Protein AF-A0A930KGP6-F1 (afdb_monomer_lite)

Organism: NCBI:txid2047

Structure (mmCIF, N/CA/C/O backbone):
data_AF-A0A930KGP6-F1
#
_entry.id   AF-A0A930KGP6-F1
#
loop_
_atom_site.group_PDB
_atom_site.id
_atom_site.type_symbol
_atom_site.label_atom_id
_atom_site.label_alt_id
_atom_site.label_comp_id
_atom_site.label_asym_id
_atom_site.label_entity_id
_atom_site.label_seq_id
_atom_site.pdbx_PDB_ins_code
_atom_site.Cartn_x
_atom_site.Cartn_y
_atom_site.Cartn_z
_atom_site.occupancy
_atom_site.B_iso_or_equiv
_atom_site.auth_seq_id
_atom_site.auth_comp_id
_atom_site.auth_asym_id
_atom_site.auth_atom_id
_atom_site.pdbx_PDB_model_num
ATOM 1 N N . MET A 1 1 ? -19.081 -8.614 23.441 1.00 40.03 1 MET A N 1
ATOM 2 C CA . MET A 1 1 ? -17.942 -7.773 23.024 1.00 40.03 1 MET A CA 1
ATOM 3 C C . MET A 1 1 ? -18.337 -7.129 21.711 1.00 40.03 1 MET A C 1
ATOM 5 O O . MET A 1 1 ? -18.577 -7.859 20.764 1.00 40.03 1 MET A O 1
ATOM 9 N N . MET A 1 2 ? -18.530 -5.809 21.676 1.00 32.31 2 MET A N 1
ATOM 10 C CA . MET A 1 2 ? -18.675 -5.089 20.409 1.00 32.31 2 MET A CA 1
ATOM 11 C C . MET A 1 2 ? -17.283 -5.010 19.783 1.00 32.31 2 MET A C 1
ATOM 13 O O . MET A 1 2 ? -16.435 -4.276 20.285 1.00 32.31 2 MET A O 1
ATOM 17 N N . THR A 1 3 ? -17.031 -5.788 18.734 1.00 41.19 3 THR A N 1
ATOM 18 C CA . THR A 1 3 ? -15.922 -5.539 17.813 1.00 41.19 3 THR A CA 1
ATOM 19 C C . THR A 1 3 ? -16.230 -4.213 17.132 1.00 41.19 3 THR A C 1
ATOM 21 O O . THR A 1 3 ? -17.092 -4.122 16.261 1.00 41.19 3 THR A O 1
ATOM 24 N N . ALA A 1 4 ? -15.601 -3.141 17.612 1.00 45.69 4 ALA A N 1
ATOM 25 C CA . ALA A 1 4 ? -15.552 -1.903 16.864 1.00 45.69 4 ALA A CA 1
ATOM 26 C C . ALA A 1 4 ? -14.886 -2.250 15.532 1.00 45.69 4 ALA A C 1
ATOM 28 O O . ALA A 1 4 ? -13.711 -2.610 15.526 1.00 45.69 4 ALA A O 1
ATOM 29 N N . LEU A 1 5 ? -15.639 -2.196 14.430 1.00 45.31 5 LEU A N 1
ATOM 30 C CA . LEU A 1 5 ? -15.048 -2.138 13.101 1.00 45.31 5 LEU A CA 1
ATOM 31 C C . LEU A 1 5 ? -14.190 -0.876 13.091 1.00 45.31 5 LEU A C 1
ATOM 33 O O . LEU A 1 5 ? -14.692 0.237 12.915 1.00 45.31 5 LEU A O 1
ATOM 37 N N . VAL A 1 6 ? -12.905 -1.032 13.398 1.00 50.38 6 VAL A N 1
ATOM 38 C CA . VAL A 1 6 ? -11.926 0.029 13.243 1.00 50.38 6 VAL A CA 1
ATOM 39 C C . VAL A 1 6 ? -11.829 0.217 11.742 1.00 50.38 6 VAL A C 1
ATOM 41 O O . VAL A 1 6 ? -11.120 -0.504 11.052 1.00 50.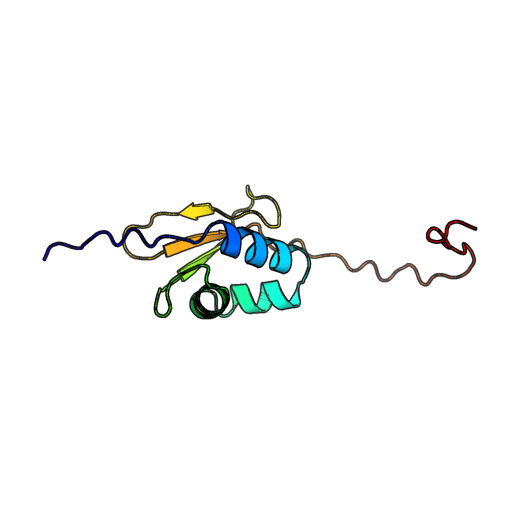38 6 VAL A O 1
ATOM 44 N N . THR A 1 7 ? -12.597 1.167 11.214 1.00 56.34 7 THR A N 1
ATOM 45 C CA . THR A 1 7 ? -12.392 1.680 9.866 1.00 56.34 7 THR A CA 1
ATOM 46 C C . THR A 1 7 ? -11.035 2.374 9.880 1.00 56.34 7 THR A C 1
ATOM 48 O O . THR A 1 7 ? -10.949 3.582 10.131 1.00 56.34 7 THR A O 1
ATOM 51 N N . THR A 1 8 ? -9.955 1.610 9.733 1.00 64.31 8 THR A N 1
ATOM 52 C CA . THR A 1 8 ? -8.603 2.152 9.704 1.00 64.31 8 THR A CA 1
ATOM 53 C C . THR A 1 8 ? -8.529 3.092 8.512 1.00 64.31 8 THR A C 1
ATOM 55 O O . THR A 1 8 ? -8.602 2.673 7.358 1.00 64.31 8 THR A O 1
ATOM 58 N N . LYS A 1 9 ? -8.465 4.399 8.787 1.00 72.06 9 LYS A N 1
ATOM 59 C CA . LYS A 1 9 ? -8.404 5.414 7.737 1.00 72.06 9 LYS A CA 1
ATOM 60 C C . LYS A 1 9 ? -7.031 5.350 7.082 1.00 72.06 9 LYS A C 1
ATOM 62 O O . LYS A 1 9 ? -6.053 5.820 7.655 1.00 72.06 9 LYS A O 1
ATOM 67 N N . VAL A 1 10 ? -6.987 4.790 5.879 1.00 82.62 10 VAL A N 1
ATOM 68 C CA . VAL A 1 10 ? -5.815 4.853 5.006 1.00 82.62 10 VAL A CA 1
ATOM 69 C C . VAL A 1 10 ? -5.653 6.284 4.500 1.00 82.62 10 VAL A C 1
ATOM 71 O O . VAL A 1 10 ? -6.590 6.885 3.967 1.00 82.62 10 VAL A O 1
ATOM 74 N N . ASN A 1 11 ? -4.456 6.842 4.646 1.00 88.62 11 ASN A N 1
ATOM 75 C CA . ASN A 1 11 ? -4.117 8.117 4.033 1.00 88.62 11 ASN A CA 1
ATOM 76 C C . ASN A 1 11 ? -3.864 7.909 2.534 1.00 88.62 11 ASN A C 1
ATOM 78 O O . ASN A 1 11 ? -2.776 7.504 2.130 1.00 88.62 11 ASN A O 1
ATOM 82 N N . ALA A 1 12 ? -4.868 8.210 1.708 1.00 84.94 12 ALA A N 1
ATOM 83 C CA . ALA A 1 12 ? -4.824 7.981 0.264 1.00 84.94 12 ALA A CA 1
ATOM 84 C C . ALA A 1 12 ? -3.656 8.697 -0.443 1.00 84.94 12 ALA A C 1
ATOM 86 O O . ALA A 1 12 ? -3.086 8.154 -1.388 1.00 84.94 12 ALA A O 1
ATOM 87 N N . LEU A 1 13 ? -3.265 9.891 0.020 1.00 87.81 13 LEU A N 1
ATOM 88 C CA . LEU A 1 13 ? -2.143 10.630 -0.566 1.00 87.81 13 LEU A CA 1
ATOM 89 C C . LEU A 1 13 ? -0.804 9.963 -0.239 1.00 87.81 13 LEU A C 1
ATOM 91 O O . LEU A 1 13 ? 0.048 9.830 -1.118 1.00 87.81 13 LEU A O 1
ATOM 95 N N . ALA A 1 14 ? -0.617 9.550 1.016 1.00 90.19 14 ALA A N 1
ATOM 96 C CA . ALA A 1 14 ? 0.569 8.804 1.421 1.00 90.19 14 ALA A CA 1
ATOM 97 C C . ALA A 1 14 ? 0.631 7.457 0.690 1.00 90.19 14 ALA A C 1
ATOM 99 O O . ALA A 1 14 ? 1.669 7.112 0.138 1.00 90.19 14 ALA A O 1
ATOM 100 N N . ALA A 1 15 ? -0.500 6.754 0.594 1.00 87.62 15 ALA A N 1
ATOM 101 C CA . ALA A 1 15 ? -0.613 5.488 -0.117 1.00 87.62 15 ALA A CA 1
ATOM 102 C C . ALA A 1 15 ? -0.180 5.627 -1.582 1.00 87.62 15 ALA A C 1
ATOM 104 O O . ALA A 1 15 ? 0.711 4.913 -2.031 1.00 87.62 15 ALA A O 1
ATOM 105 N N . ALA A 1 16 ? -0.745 6.593 -2.314 1.00 86.31 16 ALA A N 1
ATOM 106 C CA . ALA A 1 16 ? -0.402 6.826 -3.716 1.00 86.31 16 ALA A CA 1
ATOM 107 C C . ALA A 1 16 ? 1.102 7.084 -3.920 1.00 86.31 16 ALA A C 1
ATOM 109 O O . ALA A 1 16 ? 1.690 6.577 -4.872 1.00 86.31 16 ALA A O 1
ATOM 110 N N . ARG A 1 17 ? 1.746 7.821 -3.005 1.00 89.69 17 ARG A N 1
ATOM 111 C CA . ARG A 1 17 ? 3.199 8.047 -3.040 1.00 89.69 17 ARG A CA 1
ATOM 112 C C . ARG A 1 17 ? 3.980 6.766 -2.767 1.00 89.69 17 ARG A C 1
ATOM 114 O O . ARG A 1 17 ? 4.889 6.451 -3.524 1.00 89.69 17 ARG A O 1
ATOM 121 N N . THR A 1 18 ? 3.624 6.021 -1.724 1.00 91.38 18 THR A N 1
ATOM 122 C CA . THR A 1 18 ? 4.324 4.787 -1.343 1.00 91.38 18 THR A CA 1
ATOM 123 C C . THR A 1 18 ? 4.231 3.729 -2.436 1.00 91.38 18 THR A C 1
ATOM 125 O O . THR A 1 18 ? 5.252 3.181 -2.847 1.00 91.38 18 THR A O 1
ATOM 128 N N . PHE A 1 19 ? 3.029 3.478 -2.962 1.00 89.69 19 PHE A N 1
ATOM 129 C CA . PHE A 1 19 ? 2.827 2.492 -4.024 1.00 89.69 19 PHE A CA 1
ATOM 130 C C . PHE A 1 19 ? 3.406 2.961 -5.364 1.00 89.69 19 PHE A C 1
ATOM 132 O O . PHE A 1 19 ? 3.991 2.150 -6.078 1.00 89.69 19 PHE A O 1
ATOM 139 N N . GLY A 1 20 ? 3.341 4.260 -5.678 1.00 86.88 20 GLY A N 1
ATOM 140 C CA . GLY A 1 20 ? 4.012 4.829 -6.849 1.00 86.88 20 GLY A CA 1
ATOM 141 C C . GLY A 1 20 ? 5.535 4.664 -6.796 1.00 86.88 20 GLY A C 1
ATOM 142 O O . GLY A 1 20 ? 6.142 4.218 -7.766 1.00 86.88 20 GLY A O 1
ATOM 143 N N . THR A 1 21 ? 6.158 4.928 -5.644 1.00 88.31 21 THR A N 1
ATOM 144 C CA . THR A 1 21 ? 7.598 4.689 -5.444 1.00 88.31 21 THR A CA 1
ATOM 145 C C . THR A 1 21 ? 7.942 3.204 -5.540 1.00 88.31 21 THR A C 1
ATOM 147 O O . THR A 1 21 ? 8.935 2.846 -6.168 1.00 88.31 21 THR A O 1
ATOM 150 N N . ALA A 1 22 ? 7.119 2.323 -4.963 1.00 87.62 22 ALA A N 1
ATOM 151 C CA . ALA A 1 22 ? 7.311 0.878 -5.070 1.00 87.62 22 ALA A CA 1
ATOM 152 C C . ALA A 1 22 ? 7.168 0.369 -6.517 1.00 87.62 22 ALA A C 1
ATOM 154 O O . ALA A 1 22 ? 7.827 -0.597 -6.886 1.00 87.62 22 ALA A O 1
ATOM 155 N N . ALA A 1 23 ? 6.361 1.026 -7.354 1.00 85.56 23 ALA A N 1
ATOM 156 C CA . ALA A 1 23 ? 6.241 0.684 -8.769 1.00 85.56 23 ALA A CA 1
ATOM 157 C C . ALA A 1 23 ? 7.508 1.016 -9.571 1.00 85.56 23 ALA A C 1
ATOM 159 O O . ALA A 1 23 ? 7.881 0.246 -10.445 1.00 85.56 23 ALA A O 1
ATOM 160 N N . GLY A 1 24 ? 8.175 2.133 -9.260 1.00 83.06 24 GLY A N 1
ATOM 161 C CA . GLY A 1 24 ? 9.403 2.563 -9.941 1.00 83.06 24 GLY A CA 1
ATOM 162 C C . GLY A 1 24 ? 10.708 2.108 -9.279 1.00 83.06 24 GLY A C 1
ATOM 163 O O . GLY A 1 24 ? 11.785 2.457 -9.755 1.00 83.06 24 GLY A O 1
ATOM 164 N N . SER A 1 25 ? 10.652 1.389 -8.152 1.00 85.75 25 SER A N 1
ATOM 165 C CA . SER A 1 25 ? 11.847 0.982 -7.408 1.00 85.75 25 SER A CA 1
ATOM 166 C C . SER A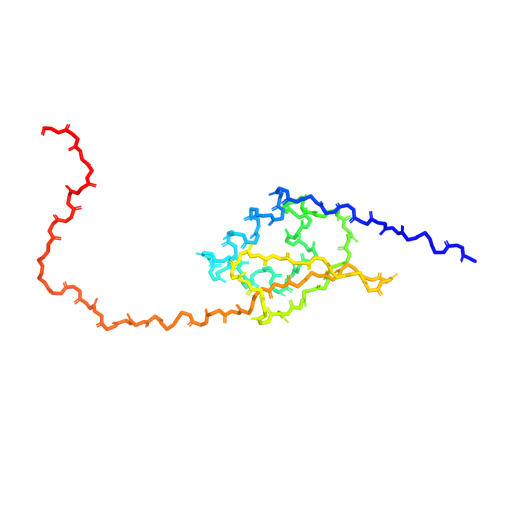 1 25 ? 11.714 -0.437 -6.841 1.00 85.75 25 SER A C 1
ATOM 168 O O . SER A 1 25 ? 11.060 -0.635 -5.809 1.00 85.75 25 SER A O 1
ATOM 170 N N . PRO A 1 26 ? 12.414 -1.427 -7.433 1.00 86.25 26 PRO A N 1
ATOM 171 C CA . PRO A 1 26 ? 12.394 -2.811 -6.957 1.00 86.25 26 PRO A CA 1
ATOM 172 C C . PRO A 1 26 ? 12.824 -2.958 -5.492 1.00 86.25 26 PRO A C 1
ATOM 174 O O . PRO A 1 26 ? 12.304 -3.809 -4.772 1.00 86.25 26 PRO A O 1
ATOM 177 N N . ALA A 1 27 ? 13.747 -2.114 -5.020 1.00 87.75 27 ALA A N 1
ATOM 178 C CA . ALA A 1 27 ? 14.194 -2.113 -3.628 1.00 87.75 27 ALA A CA 1
ATOM 179 C C . ALA A 1 27 ? 13.068 -1.707 -2.660 1.00 87.75 27 ALA A C 1
ATOM 181 O O . ALA A 1 27 ? 12.827 -2.403 -1.673 1.00 87.75 27 ALA A O 1
ATOM 182 N N . HIS A 1 28 ? 12.335 -0.632 -2.973 1.00 86.75 28 HIS A N 1
ATOM 183 C CA . HIS A 1 28 ? 11.198 -0.189 -2.161 1.00 86.75 28 HIS A CA 1
ATOM 184 C C . HIS A 1 28 ? 10.054 -1.200 -2.203 1.00 86.75 28 HIS A C 1
ATOM 186 O O . HIS A 1 28 ? 9.433 -1.463 -1.176 1.00 86.75 28 HIS A O 1
ATOM 192 N N . ARG A 1 29 ? 9.815 -1.825 -3.363 1.00 87.56 29 ARG A N 1
ATOM 193 C CA . ARG A 1 29 ? 8.840 -2.910 -3.488 1.00 87.56 29 ARG A CA 1
ATOM 194 C C . ARG A 1 29 ? 9.181 -4.092 -2.585 1.00 87.56 29 ARG A C 1
ATOM 196 O O . ARG A 1 29 ? 8.316 -4.567 -1.859 1.00 87.56 29 ARG A O 1
ATOM 203 N N . ARG A 1 30 ? 10.434 -4.555 -2.602 1.00 89.50 30 ARG A N 1
ATOM 204 C CA . ARG A 1 30 ? 10.890 -5.666 -1.749 1.00 89.50 30 ARG A CA 1
ATOM 205 C C . ARG A 1 30 ? 10.731 -5.340 -0.265 1.00 89.50 30 ARG A C 1
ATOM 207 O O . ARG A 1 30 ? 10.248 -6.186 0.478 1.00 89.50 30 ARG A O 1
ATOM 214 N N . ALA A 1 31 ? 11.083 -4.122 0.150 1.00 91.31 31 ALA A N 1
ATOM 215 C CA . ALA A 1 31 ? 10.890 -3.675 1.529 1.00 91.31 31 ALA A CA 1
ATOM 216 C C . ALA A 1 31 ? 9.404 -3.675 1.926 1.00 91.31 31 ALA A C 1
ATOM 218 O O . ALA A 1 31 ? 9.045 -4.213 2.972 1.00 91.31 31 ALA A O 1
ATOM 219 N N . LEU A 1 32 ? 8.543 -3.139 1.055 1.00 91.38 32 LEU A N 1
ATOM 220 C CA . LEU A 1 32 ? 7.097 -3.089 1.256 1.00 91.38 32 LEU A CA 1
ATOM 221 C C . LEU A 1 32 ? 6.472 -4.489 1.366 1.00 91.38 32 LEU A C 1
ATOM 223 O O . LEU A 1 32 ? 5.648 -4.710 2.244 1.00 91.38 32 LEU A O 1
ATOM 227 N N . VAL A 1 33 ? 6.872 -5.437 0.513 1.00 90.00 33 VAL A N 1
ATOM 228 C CA . VAL A 1 33 ? 6.378 -6.827 0.558 1.00 90.00 33 VAL A CA 1
ATOM 229 C C . VAL A 1 33 ? 6.888 -7.569 1.795 1.00 90.00 33 VAL A C 1
ATOM 231 O O . VAL A 1 33 ? 6.142 -8.343 2.387 1.00 90.00 33 VAL A O 1
ATOM 234 N N . ALA A 1 34 ? 8.136 -7.331 2.208 1.00 92.19 34 ALA A N 1
ATOM 235 C CA . ALA A 1 34 ? 8.726 -8.000 3.364 1.00 92.19 34 ALA A CA 1
ATOM 236 C C . ALA A 1 34 ? 8.112 -7.542 4.697 1.00 92.19 34 ALA A C 1
ATOM 238 O O . ALA A 1 34 ? 7.861 -8.377 5.562 1.00 92.19 34 ALA A O 1
ATOM 239 N N . ASN A 1 35 ? 7.870 -6.236 4.867 1.00 93.25 35 ASN A N 1
ATOM 240 C CA . ASN A 1 35 ? 7.377 -5.655 6.122 1.00 93.25 35 ASN A CA 1
ATOM 241 C C . ASN A 1 35 ? 6.280 -4.601 5.869 1.00 93.25 35 ASN A C 1
ATOM 243 O O . ASN A 1 35 ? 6.488 -3.411 6.123 1.00 93.25 35 ASN A O 1
ATOM 247 N N . PRO A 1 36 ? 5.092 -5.003 5.385 1.00 91.75 36 PRO A N 1
ATOM 248 C CA . PRO A 1 36 ? 4.061 -4.066 4.941 1.00 91.75 36 PRO A CA 1
ATOM 249 C C . PRO A 1 36 ? 3.562 -3.135 6.040 1.00 91.75 36 PRO A C 1
ATOM 251 O O . PRO A 1 36 ? 3.470 -1.929 5.829 1.00 91.75 36 PRO A O 1
ATOM 254 N N . SER A 1 37 ? 3.272 -3.679 7.221 1.00 92.12 37 SER A N 1
ATOM 255 C CA . SER A 1 37 ? 2.770 -2.914 8.365 1.00 92.12 37 SER A CA 1
ATOM 256 C C . SER A 1 37 ? 3.728 -1.795 8.777 1.00 92.12 37 SER A C 1
ATOM 258 O O . SER A 1 37 ? 3.298 -0.665 8.998 1.00 92.12 37 SER A O 1
ATOM 260 N N . GLU A 1 38 ? 5.025 -2.100 8.856 1.00 93.25 38 GLU A N 1
ATOM 261 C CA . GLU A 1 38 ? 6.056 -1.149 9.276 1.00 93.25 38 GLU A CA 1
ATOM 262 C C . GLU A 1 38 ? 6.267 -0.073 8.210 1.00 93.25 38 GLU A C 1
ATOM 264 O O . GLU A 1 38 ? 6.091 1.108 8.495 1.00 93.25 38 GLU A O 1
ATOM 269 N N . VAL A 1 39 ? 6.494 -0.476 6.956 1.00 93.81 39 VAL A N 1
ATOM 270 C CA . VAL A 1 39 ? 6.723 0.456 5.841 1.00 93.81 39 VAL A CA 1
ATOM 271 C C . VAL A 1 39 ? 5.534 1.399 5.636 1.00 93.81 39 VAL A C 1
ATOM 273 O O . VAL A 1 39 ? 5.713 2.598 5.416 1.00 93.81 39 VAL A O 1
ATOM 276 N N . LEU A 1 40 ? 4.302 0.890 5.722 1.00 92.50 40 LEU A N 1
ATOM 277 C CA . LEU A 1 40 ? 3.099 1.708 5.561 1.00 92.50 40 LEU A CA 1
ATOM 278 C C . LEU A 1 40 ? 2.856 2.627 6.763 1.00 92.50 40 LEU A C 1
ATOM 280 O O . LEU A 1 40 ? 2.353 3.738 6.576 1.00 92.50 40 LEU A O 1
ATOM 284 N N . ALA A 1 41 ? 3.219 2.205 7.975 1.00 92.31 41 ALA A N 1
ATOM 285 C CA . ALA A 1 41 ? 3.154 3.061 9.153 1.00 92.31 41 ALA A CA 1
ATOM 286 C C . ALA A 1 41 ? 4.200 4.184 9.100 1.00 92.31 41 ALA A C 1
ATOM 288 O O . ALA A 1 41 ? 3.856 5.345 9.323 1.00 92.31 41 ALA A O 1
ATOM 289 N N . GLU A 1 42 ? 5.449 3.870 8.747 1.00 93.94 42 GLU A N 1
ATOM 290 C CA . GLU A 1 42 ? 6.528 4.854 8.592 1.00 93.94 42 GLU A CA 1
ATOM 291 C C . GLU A 1 42 ? 6.224 5.870 7.487 1.00 93.94 42 GLU A C 1
ATOM 293 O O . GLU A 1 42 ? 6.462 7.067 7.645 1.00 93.94 42 GLU A O 1
ATOM 298 N N . ALA A 1 43 ? 5.614 5.416 6.390 1.00 91.56 43 ALA A N 1
ATOM 299 C CA . ALA A 1 43 ? 5.158 6.289 5.315 1.00 91.56 43 ALA A CA 1
ATOM 300 C C . ALA A 1 43 ? 3.888 7.096 5.665 1.00 91.56 43 ALA A C 1
ATOM 302 O O . ALA A 1 43 ? 3.430 7.905 4.854 1.00 91.56 43 ALA A O 1
ATOM 303 N N . GLY A 1 44 ? 3.291 6.889 6.845 1.00 91.69 44 GLY A N 1
ATOM 304 C CA . GLY A 1 44 ? 2.074 7.575 7.287 1.00 91.69 44 GLY A CA 1
ATOM 305 C C . GLY A 1 44 ? 0.817 7.177 6.507 1.00 91.69 44 GLY A C 1
ATOM 306 O O . GLY A 1 44 ? -0.162 7.929 6.483 1.00 91.69 44 GLY A O 1
ATOM 307 N N . VAL A 1 45 ? 0.846 6.018 5.843 1.00 91.25 45 VAL A N 1
ATOM 308 C CA . VAL A 1 45 ? -0.298 5.437 5.129 1.00 91.25 45 VAL A CA 1
ATOM 309 C C . VAL A 1 45 ? -1.327 4.913 6.122 1.00 91.25 45 VAL A C 1
ATOM 311 O O . VAL A 1 45 ? -2.526 5.114 5.929 1.00 91.25 45 VAL A O 1
ATOM 314 N N . VAL A 1 46 ? -0.851 4.284 7.195 1.00 90.75 46 VAL A N 1
ATOM 315 C CA . VAL A 1 46 ? -1.660 3.755 8.295 1.00 90.75 46 VAL A CA 1
ATOM 316 C C . VAL A 1 46 ? -1.101 4.229 9.640 1.00 90.75 46 VAL A C 1
ATOM 318 O O . VAL A 1 46 ? 0.070 4.599 9.722 1.00 90.75 46 VAL A O 1
ATOM 321 N N . PRO A 1 47 ? -1.904 4.233 10.717 1.00 89.06 47 PRO A N 1
ATOM 322 C CA . PRO A 1 47 ? -1.392 4.467 12.062 1.00 89.06 47 PRO A CA 1
ATOM 323 C C . PRO A 1 47 ? -0.348 3.418 12.468 1.00 8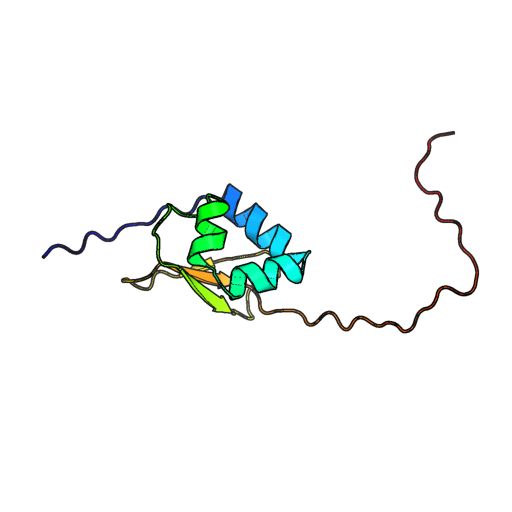9.06 47 PRO A C 1
ATOM 325 O O . PRO A 1 47 ? -0.469 2.242 12.117 1.00 89.06 47 PRO A O 1
ATOM 328 N N . SER A 1 48 ? 0.634 3.823 13.274 1.00 88.81 48 SER A N 1
ATOM 329 C CA . SER A 1 48 ? 1.596 2.889 13.871 1.00 88.81 48 SER A CA 1
ATOM 330 C C . SER A 1 48 ? 0.883 1.814 14.704 1.00 88.81 48 SER A C 1
ATOM 332 O O . SER A 1 48 ? -0.090 2.106 15.400 1.00 88.81 48 SER A O 1
ATOM 334 N N . GLY A 1 49 ? 1.347 0.565 14.603 1.00 86.06 49 GLY A N 1
ATOM 335 C CA . GLY A 1 49 ? 0.723 -0.600 15.242 1.00 86.06 49 GLY A CA 1
ATOM 336 C C . GLY A 1 49 ? -0.434 -1.237 14.459 1.00 86.06 49 GLY A C 1
ATOM 337 O O . GLY A 1 49 ? -0.978 -2.241 14.910 1.00 86.06 49 GLY A O 1
ATOM 338 N N . THR A 1 50 ? -0.801 -0.701 13.289 1.00 86.69 50 THR A N 1
ATOM 339 C CA . THR A 1 50 ? -1.787 -1.334 12.395 1.00 86.69 50 THR A CA 1
ATOM 340 C C . THR A 1 50 ? -1.183 -2.577 11.746 1.00 86.69 50 THR A C 1
ATOM 342 O O . THR A 1 50 ? -0.142 -2.484 11.098 1.00 86.69 50 THR A O 1
ATOM 345 N N . GLN A 1 51 ? -1.849 -3.726 11.873 1.00 87.31 51 GLN A N 1
ATOM 346 C CA . GLN A 1 51 ? -1.487 -4.925 11.117 1.00 87.31 51 GLN A CA 1
ATOM 347 C C . GLN A 1 51 ? -2.029 -4.828 9.691 1.00 87.31 51 GLN A C 1
ATOM 349 O O . GLN A 1 51 ? -3.218 -4.576 9.485 1.00 87.31 51 GLN A O 1
ATOM 354 N N . VAL A 1 52 ? -1.133 -4.992 8.718 1.00 88.44 52 VAL A N 1
ATOM 355 C CA . VAL A 1 52 ? -1.449 -4.945 7.294 1.00 88.44 52 VAL A CA 1
ATOM 356 C C . VAL A 1 52 ? -0.972 -6.216 6.616 1.00 88.44 52 VAL A C 1
ATOM 358 O O . VAL A 1 52 ? 0.189 -6.605 6.748 1.00 88.44 52 VAL A O 1
ATOM 361 N N . ARG A 1 53 ? -1.854 -6.810 5.816 1.00 89.75 53 ARG A N 1
ATOM 362 C CA . ARG A 1 53 ? -1.529 -7.921 4.924 1.00 89.75 53 ARG A CA 1
ATOM 363 C C . ARG A 1 53 ? -1.535 -7.430 3.483 1.00 89.75 53 ARG A C 1
ATOM 365 O O . ARG A 1 53 ? -2.520 -6.854 3.023 1.00 89.75 53 ARG A O 1
ATOM 372 N N . LEU A 1 54 ? -0.441 -7.662 2.763 1.00 89.56 54 LEU A N 1
ATOM 373 C CA . LEU A 1 54 ? -0.402 -7.431 1.322 1.00 89.56 54 LEU A CA 1
ATOM 374 C C . LEU A 1 54 ? -0.831 -8.685 0.575 1.00 89.56 54 LEU A C 1
ATOM 376 O O . LEU A 1 54 ? -0.465 -9.799 0.949 1.00 89.56 54 LEU A O 1
ATOM 380 N N . VAL A 1 55 ? -1.588 -8.481 -0.495 1.00 90.31 55 VAL A N 1
ATOM 381 C CA . VAL A 1 55 ? -1.921 -9.519 -1.471 1.00 90.31 55 VAL A CA 1
ATOM 382 C C . VAL A 1 55 ? -1.625 -8.996 -2.867 1.00 90.31 55 VAL A C 1
ATOM 384 O O . VAL A 1 55 ? -1.748 -7.798 -3.127 1.00 90.31 55 VAL A O 1
ATOM 387 N N . GLU A 1 56 ? -1.209 -9.881 -3.762 1.00 88.56 56 GLU A N 1
ATOM 388 C CA . GLU A 1 56 ? -1.031 -9.528 -5.167 1.00 88.56 56 GLU A CA 1
ATOM 389 C C . GLU A 1 56 ? -2.351 -9.730 -5.917 1.00 88.56 56 GLU A C 1
ATOM 391 O O . GLU A 1 56 ? -3.064 -10.707 -5.690 1.00 88.56 56 GLU A O 1
ATOM 396 N N . ASP A 1 57 ? -2.690 -8.779 -6.783 1.00 87.25 57 ASP A N 1
ATOM 397 C CA . ASP A 1 57 ? -3.891 -8.794 -7.612 1.00 87.25 57 ASP A CA 1
ATOM 398 C C . ASP A 1 57 ? -3.505 -8.435 -9.051 1.00 87.25 57 ASP A C 1
ATOM 400 O O . ASP A 1 57 ? -3.120 -7.302 -9.350 1.00 87.25 57 ASP A O 1
ATOM 404 N N . GLU A 1 58 ? -3.589 -9.423 -9.945 1.00 86.38 58 GLU A N 1
ATOM 405 C CA . GLU A 1 58 ? -3.195 -9.315 -11.357 1.00 86.38 58 GLU A CA 1
ATOM 406 C C . GLU A 1 58 ? -4.071 -8.344 -12.160 1.00 86.38 58 GLU A C 1
ATOM 408 O O . GLU A 1 58 ? -3.709 -7.941 -13.264 1.00 86.38 58 GLU A O 1
ATOM 413 N N . THR A 1 59 ? -5.226 -7.947 -11.619 1.00 86.81 59 THR A N 1
ATOM 414 C CA . THR A 1 59 ? -6.120 -6.977 -12.262 1.00 86.81 59 THR A CA 1
ATOM 415 C C . THR A 1 59 ? -5.706 -5.532 -11.989 1.00 86.81 59 THR A C 1
ATOM 417 O O . THR A 1 59 ? -6.197 -4.613 -12.651 1.00 86.81 59 THR A O 1
ATOM 420 N N . LEU A 1 60 ? -4.801 -5.308 -11.029 1.00 84.81 6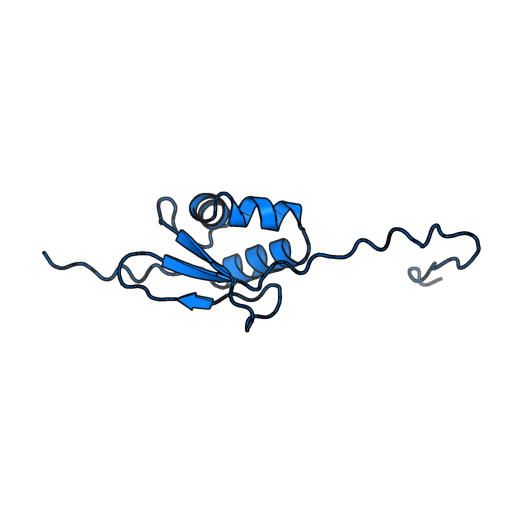0 LEU A N 1
ATOM 421 C CA . LEU A 1 60 ? -4.302 -3.983 -10.687 1.00 84.81 60 LEU A CA 1
ATOM 422 C C . LEU A 1 60 ? -3.130 -3.572 -11.581 1.00 84.81 60 LEU A C 1
ATOM 424 O O . LEU A 1 60 ? -2.224 -4.343 -11.884 1.00 84.81 60 LEU A O 1
ATOM 428 N N . THR A 1 61 ? -3.114 -2.295 -11.954 1.00 84.25 61 THR A N 1
ATOM 429 C CA . THR A 1 61 ? -1.974 -1.667 -12.629 1.00 84.25 61 THR A CA 1
ATOM 430 C C . THR A 1 61 ? -0.860 -1.362 -11.626 1.00 84.25 61 THR A C 1
ATOM 432 O O . THR A 1 61 ? -1.131 -1.001 -10.479 1.00 84.25 61 THR A O 1
ATOM 435 N N . LEU A 1 62 ? 0.404 -1.467 -12.049 1.00 80.81 62 LEU A N 1
ATOM 436 C CA . LEU A 1 62 ? 1.554 -1.070 -11.232 1.00 80.81 62 LEU A CA 1
ATOM 437 C C . LEU A 1 62 ? 1.363 0.322 -10.605 1.00 80.81 62 LEU A C 1
ATOM 439 O O . LEU A 1 62 ? 0.959 1.272 -11.270 1.00 80.81 62 LEU A O 1
ATOM 443 N N . GLY A 1 63 ? 1.654 0.431 -9.308 1.00 77.69 63 GLY A N 1
ATOM 444 C CA . GLY A 1 63 ? 1.496 1.668 -8.533 1.00 77.69 63 GLY A CA 1
ATOM 445 C C . GLY A 1 63 ? 0.077 1.930 -8.029 1.00 77.69 63 GLY A C 1
ATOM 446 O O . GLY A 1 63 ? -0.118 2.816 -7.195 1.00 77.69 63 GLY A O 1
ATOM 447 N N . HIS A 1 64 ? -0.906 1.140 -8.466 1.00 84.19 64 HIS A N 1
ATOM 448 C CA . HIS A 1 64 ? -2.257 1.170 -7.922 1.00 84.19 64 HIS A CA 1
ATOM 449 C C . HIS A 1 64 ? -2.396 0.185 -6.760 1.00 84.19 64 HIS A C 1
ATOM 451 O O . HIS A 1 64 ? -1.703 -0.830 -6.678 1.00 84.19 64 HIS A O 1
ATOM 457 N N . HIS A 1 65 ? -3.319 0.507 -5.856 1.00 86.44 65 HIS A N 1
ATOM 458 C CA . HIS A 1 65 ? -3.658 -0.328 -4.715 1.00 86.44 65 HIS A CA 1
ATOM 459 C C . HIS A 1 65 ? -5.165 -0.317 -4.480 1.00 86.44 65 HIS A C 1
ATOM 461 O O . HIS A 1 65 ? -5.862 0.638 -4.840 1.00 86.44 65 HIS A O 1
ATOM 467 N N . LYS A 1 66 ? -5.659 -1.366 -3.831 1.00 86.19 66 LYS A N 1
ATOM 468 C CA . LYS A 1 66 ? -7.045 -1.461 -3.378 1.00 86.19 66 LYS A CA 1
ATOM 469 C C . LYS A 1 66 ? -7.071 -1.956 -1.943 1.00 86.19 66 LYS A C 1
ATOM 471 O O . LYS A 1 66 ? -6.446 -2.959 -1.622 1.00 86.19 66 LYS A O 1
ATOM 476 N N . VAL A 1 67 ? -7.820 -1.269 -1.091 1.00 84.00 67 VAL A N 1
ATOM 477 C CA . VAL A 1 67 ? -8.103 -1.761 0.259 1.00 84.00 67 VAL A CA 1
ATOM 478 C C . VAL A 1 67 ? -9.198 -2.820 0.165 1.00 84.00 67 VAL A C 1
ATOM 480 O O . VAL A 1 67 ? -10.250 -2.578 -0.430 1.00 84.00 67 VAL A O 1
ATOM 483 N N . VAL A 1 68 ? -8.931 -3.995 0.721 1.00 81.12 68 VAL A N 1
ATOM 484 C CA . VAL A 1 68 ? -9.871 -5.106 0.845 1.00 81.12 68 VAL A CA 1
ATOM 485 C C . VAL A 1 68 ? -10.281 -5.184 2.313 1.00 81.12 68 VAL A C 1
ATOM 487 O O . VAL A 1 68 ? -9.436 -5.278 3.201 1.00 81.12 68 VAL A O 1
ATOM 490 N N . ASP A 1 69 ? -11.583 -5.079 2.562 1.00 68.69 69 ASP A N 1
ATOM 491 C CA . ASP A 1 69 ? -12.153 -5.226 3.900 1.00 68.69 69 ASP A CA 1
ATOM 492 C C . ASP A 1 69 ? -12.330 -6.721 4.193 1.00 68.69 69 ASP A C 1
ATOM 494 O O . ASP A 1 69 ? -13.126 -7.385 3.529 1.00 68.69 69 ASP A O 1
ATOM 498 N N . ASP A 1 70 ? -11.545 -7.250 5.134 1.00 67.25 70 ASP A N 1
ATOM 499 C CA . ASP A 1 70 ? -11.560 -8.667 5.543 1.00 67.25 70 ASP A CA 1
ATOM 500 C C . ASP A 1 70 ? -12.164 -8.849 6.952 1.00 67.25 70 ASP A C 1
ATOM 502 O O . ASP A 1 70 ? -12.100 -9.920 7.543 1.00 67.25 70 ASP A O 1
ATOM 506 N N . GLY A 1 71 ? -12.738 -7.786 7.531 1.00 59.44 71 GLY A N 1
ATOM 507 C CA . GLY A 1 71 ? -13.407 -7.795 8.839 1.00 59.44 71 GLY A CA 1
ATOM 508 C C . GLY A 1 71 ? -12.493 -7.848 10.075 1.00 59.44 71 GLY A C 1
ATOM 509 O O . GLY A 1 71 ? -12.915 -7.396 11.140 1.00 59.44 71 GLY A O 1
ATOM 510 N N . GLU A 1 72 ? -11.255 -8.338 9.948 1.00 66.38 72 GLU A N 1
ATOM 511 C CA . GLU A 1 72 ? -10.302 -8.493 11.066 1.00 66.38 72 GLU A CA 1
ATOM 512 C C . GLU A 1 72 ? -8.935 -7.832 10.811 1.00 66.38 72 GLU A C 1
ATOM 514 O O . GLU A 1 72 ? -8.361 -7.242 11.728 1.00 66.38 72 GLU A O 1
ATOM 519 N N . GLU A 1 73 ? -8.441 -7.852 9.570 1.00 71.19 73 GLU A N 1
ATOM 520 C CA . GLU A 1 73 ? -7.151 -7.270 9.179 1.00 71.19 73 GLU A CA 1
ATOM 521 C C . GLU A 1 73 ? -7.303 -6.268 8.027 1.00 71.19 73 GLU A C 1
ATOM 523 O O . GLU A 1 73 ? -8.173 -6.402 7.163 1.00 71.19 73 GLU A O 1
ATOM 528 N N . LEU A 1 74 ? -6.423 -5.259 7.981 1.00 82.00 74 LEU A N 1
ATOM 529 C CA . LEU A 1 74 ? -6.350 -4.359 6.834 1.00 82.00 74 LEU A CA 1
ATOM 530 C C . LEU A 1 74 ? -5.606 -5.067 5.699 1.00 82.00 74 LEU A C 1
ATOM 532 O O . LEU A 1 74 ? -4.383 -5.207 5.739 1.00 82.00 74 LEU A O 1
ATOM 536 N N . VAL A 1 75 ? -6.337 -5.491 4.673 1.00 86.06 75 VAL A N 1
ATOM 537 C CA . VAL A 1 75 ? -5.745 -6.121 3.494 1.00 86.06 75 VAL A CA 1
ATOM 538 C C . VAL A 1 75 ? -5.579 -5.073 2.399 1.00 86.06 75 VAL A C 1
ATOM 540 O O . VAL A 1 75 ? -6.511 -4.334 2.080 1.00 86.06 75 VAL A O 1
ATOM 543 N N . ILE A 1 76 ? -4.388 -4.982 1.812 1.00 85.56 76 ILE A N 1
ATOM 544 C CA . ILE A 1 76 ? -4.132 -4.098 0.673 1.00 85.56 76 ILE A CA 1
ATOM 545 C C . ILE A 1 76 ? -3.659 -4.940 -0.508 1.00 85.56 76 ILE A C 1
ATOM 547 O O . ILE A 1 76 ? -2.616 -5.588 -0.456 1.00 85.56 76 ILE A O 1
ATOM 551 N N . ALA A 1 77 ? -4.444 -4.918 -1.579 1.00 87.25 77 ALA A N 1
ATOM 552 C CA . ALA A 1 77 ? -4.087 -5.518 -2.849 1.00 87.25 77 ALA A CA 1
ATOM 553 C C . ALA A 1 77 ? -3.175 -4.574 -3.642 1.00 87.25 77 ALA A C 1
ATOM 555 O O . ALA A 1 77 ? -3.475 -3.381 -3.757 1.00 87.25 77 ALA A O 1
ATOM 556 N N . ILE A 1 78 ? -2.088 -5.113 -4.190 1.00 87.81 78 ILE A N 1
ATOM 557 C CA . ILE A 1 78 ? -1.148 -4.421 -5.080 1.00 87.81 78 ILE A CA 1
ATOM 558 C C . ILE A 1 78 ? -0.961 -5.219 -6.371 1.00 87.81 78 ILE A C 1
ATOM 560 O O . ILE A 1 78 ? -1.113 -6.437 -6.378 1.00 87.81 78 ILE A O 1
ATOM 564 N N . ALA A 1 79 ? -0.606 -4.547 -7.464 1.00 85.81 79 ALA A N 1
ATOM 565 C CA . ALA A 1 79 ? -0.248 -5.233 -8.705 1.00 85.81 79 ALA A CA 1
ATOM 566 C C . ALA A 1 79 ? 0.955 -6.172 -8.496 1.00 85.81 79 ALA A C 1
ATOM 568 O O . ALA A 1 79 ? 1.867 -5.792 -7.748 1.00 85.81 79 ALA A O 1
ATOM 569 N N . PRO A 1 80 ? 1.019 -7.338 -9.165 1.00 81.94 80 PRO A N 1
ATOM 570 C CA . PRO A 1 80 ? 2.159 -8.249 -9.087 1.00 81.94 80 PRO A CA 1
ATOM 571 C C . PRO A 1 80 ? 3.455 -7.591 -9.567 1.00 81.94 80 PRO A C 1
ATOM 573 O O . PRO A 1 80 ? 3.457 -6.506 -10.164 1.00 81.94 80 PRO A O 1
ATOM 576 N N . ALA A 1 81 ? 4.590 -8.192 -9.212 1.00 75.12 81 ALA A N 1
ATOM 577 C CA . ALA A 1 81 ? 5.878 -7.701 -9.677 1.00 75.12 81 ALA A CA 1
ATOM 578 C C . ALA A 1 81 ? 5.940 -7.960 -11.169 1.00 75.12 81 ALA A C 1
ATOM 580 O O . ALA A 1 81 ? 5.819 -9.101 -11.597 1.00 75.12 81 ALA A O 1
ATOM 581 N N . VAL A 1 82 ? 6.117 -6.905 -11.957 1.00 68.56 82 VAL A N 1
ATOM 582 C CA . VAL A 1 82 ? 6.574 -7.107 -13.322 1.00 68.56 82 VAL A CA 1
ATOM 583 C C . VAL A 1 82 ? 8.056 -7.390 -13.157 1.00 68.56 82 VAL A C 1
ATOM 585 O O . VAL A 1 82 ? 8.796 -6.531 -12.670 1.00 68.56 82 VAL A O 1
ATOM 588 N N . GLU A 1 83 ? 8.462 -8.631 -13.413 1.00 59.19 83 GLU A N 1
ATOM 589 C CA . GLU A 1 83 ? 9.872 -8.937 -13.597 1.00 59.19 83 GLU A CA 1
ATOM 590 C C . GLU A 1 83 ? 10.323 -8.062 -14.761 1.00 59.19 83 GLU A C 1
ATOM 592 O O . GLU A 1 83 ? 9.962 -8.295 -15.911 1.00 59.19 83 GLU A O 1
ATOM 597 N N . GLU A 1 84 ? 11.015 -6.970 -14.448 1.00 51.56 84 GLU A N 1
ATOM 598 C CA . GLU A 1 84 ? 11.753 -6.244 -15.462 1.00 51.56 84 GLU A CA 1
ATOM 599 C C . GLU A 1 84 ? 12.835 -7.232 -15.899 1.00 51.56 84 GLU A C 1
ATOM 601 O O . GLU A 1 84 ? 13.800 -7.475 -15.167 1.00 51.56 84 GLU A O 1
ATOM 606 N N . GLU A 1 85 ? 12.615 -7.897 -17.037 1.00 46.69 85 GLU A N 1
ATOM 607 C CA . GLU A 1 85 ? 13.707 -8.455 -17.819 1.00 46.69 85 GLU A CA 1
ATOM 608 C C . GLU A 1 85 ? 14.632 -7.265 -18.054 1.00 46.69 85 GLU A C 1
ATOM 610 O O . GLU A 1 85 ? 14.382 -6.404 -18.897 1.00 46.69 85 GLU A O 1
ATOM 615 N N . LEU A 1 86 ? 15.648 -7.146 -17.202 1.00 46.50 86 LEU A N 1
ATOM 616 C CA . LEU A 1 86 ? 16.791 -6.304 -17.468 1.00 46.50 86 LEU A CA 1
ATOM 617 C C . LEU A 1 86 ? 17.444 -6.936 -18.692 1.00 46.50 86 LEU A C 1
ATOM 619 O O . LEU A 1 86 ? 18.336 -7.778 -18.561 1.00 46.50 86 LEU A O 1
ATOM 623 N N . ASP A 1 87 ? 16.948 -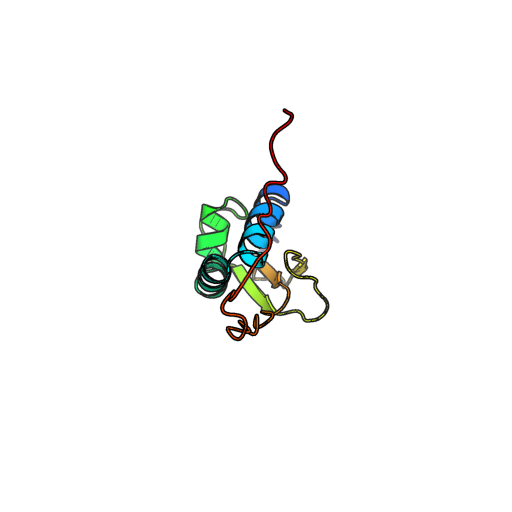6.574 -19.873 1.00 43.31 87 ASP A N 1
ATOM 624 C CA . ASP A 1 87 ? 17.630 -6.804 -21.128 1.00 43.31 87 ASP A CA 1
ATOM 625 C C . ASP A 1 87 ? 18.937 -6.016 -21.025 1.00 43.31 87 ASP A C 1
ATOM 627 O O . ASP A 1 87 ? 19.028 -4.815 -21.269 1.00 43.31 87 ASP A O 1
ATOM 631 N N . THR A 1 88 ? 19.959 -6.692 -20.509 1.00 47.31 88 THR A N 1
ATOM 632 C CA . THR A 1 88 ? 21.322 -6.173 -20.402 1.00 47.31 88 THR A CA 1
ATOM 633 C C . THR A 1 88 ? 22.047 -6.298 -21.744 1.00 47.31 88 THR A C 1
ATOM 635 O O . THR A 1 88 ? 23.270 -6.177 -21.800 1.00 47.31 88 THR A O 1
ATOM 638 N N . THR A 1 89 ? 21.304 -6.490 -22.840 1.00 51.50 89 THR A N 1
ATOM 639 C CA . THR A 1 89 ? 21.820 -6.637 -24.200 1.00 51.50 89 THR A CA 1
ATOM 640 C C . THR A 1 89 ? 21.665 -5.365 -25.029 1.00 51.50 89 THR A C 1
ATOM 642 O O . THR A 1 89 ? 21.367 -5.421 -26.212 1.00 51.50 89 THR A O 1
ATOM 645 N N . GLU A 1 90 ? 21.975 -4.200 -24.465 1.00 46.28 90 GLU A N 1
ATOM 646 C CA . GLU A 1 90 ? 22.520 -3.119 -25.290 1.00 46.28 90 GLU A CA 1
ATOM 647 C C . GLU A 1 90 ? 23.582 -2.358 -24.494 1.00 46.28 90 GLU A C 1
ATOM 649 O O . GLU A 1 90 ? 23.324 -1.383 -23.791 1.00 46.28 90 GLU A O 1
ATOM 654 N N . SER A 1 91 ? 24.821 -2.850 -24.578 1.00 48.84 91 SER A N 1
ATOM 655 C CA . SER A 1 91 ? 25.974 -1.969 -24.399 1.00 48.84 91 SER A CA 1
ATOM 656 C C . SER A 1 91 ? 25.871 -0.891 -25.482 1.00 48.84 91 SER A C 1
ATOM 658 O O . SER A 1 91 ? 25.813 -1.267 -26.653 1.00 48.84 91 SER A O 1
ATOM 660 N N . PRO A 1 92 ? 25.835 0.413 -25.155 1.00 47.69 92 PRO A N 1
ATOM 661 C CA . PRO A 1 92 ? 25.814 1.440 -26.182 1.00 47.69 92 PRO A CA 1
ATOM 662 C C . PRO A 1 92 ? 27.210 1.525 -26.806 1.00 47.69 92 PRO A C 1
ATOM 664 O O . PRO A 1 92 ? 28.070 2.277 -26.347 1.00 47.69 92 PRO A O 1
ATOM 667 N N . GLU A 1 93 ? 27.446 0.729 -27.845 1.00 50.66 93 GLU A N 1
ATOM 668 C CA . GLU A 1 93 ? 28.424 1.079 -28.865 1.00 50.66 93 GLU A CA 1
ATOM 669 C C . GLU A 1 93 ? 27.745 2.049 -29.842 1.00 50.66 93 GLU A C 1
ATOM 671 O O . GLU A 1 93 ? 26.729 1.742 -30.457 1.00 50.66 93 GLU A O 1
ATOM 676 N N . ASP A 1 94 ? 28.333 3.240 -29.932 1.00 47.78 94 ASP A N 1
ATOM 677 C CA . ASP A 1 94 ? 28.129 4.270 -30.948 1.00 47.78 94 ASP A CA 1
ATOM 678 C C . ASP A 1 94 ? 26.784 5.024 -31.028 1.00 47.78 94 ASP A C 1
ATOM 680 O O . ASP A 1 94 ? 25.841 4.673 -31.729 1.00 47.78 94 ASP A O 1
ATOM 684 N N . GLY A 1 95 ? 26.822 6.234 -30.456 1.00 51.75 95 GLY A N 1
ATOM 685 C CA . GLY A 1 95 ? 26.389 7.432 -31.173 1.00 51.75 95 GLY A CA 1
ATOM 686 C C . GLY A 1 95 ? 24.908 7.787 -31.094 1.00 51.75 95 GLY A C 1
ATOM 687 O O . GLY A 1 95 ? 24.167 7.486 -32.010 1.00 51.75 95 GLY A O 1
ATOM 688 N N . ILE A 1 96 ? 24.522 8.579 -30.089 1.00 47.28 96 ILE A N 1
ATOM 689 C CA . ILE A 1 96 ? 23.682 9.784 -30.236 1.00 47.28 96 ILE A CA 1
ATOM 690 C C . ILE A 1 96 ? 23.802 10.583 -28.932 1.00 47.28 96 ILE A C 1
ATOM 692 O O . ILE A 1 96 ? 23.431 10.149 -27.845 1.00 47.28 96 ILE A O 1
ATOM 696 N N . CYS A 1 97 ? 24.361 11.783 -29.056 1.00 43.03 97 CYS A N 1
ATOM 697 C CA . CYS A 1 97 ? 24.438 12.775 -27.997 1.00 43.03 97 CYS A CA 1
ATOM 698 C C . CYS A 1 97 ? 23.027 13.324 -27.741 1.00 43.03 97 CYS A C 1
ATOM 700 O O . CYS A 1 97 ? 22.572 14.233 -28.437 1.00 43.03 97 CYS A O 1
ATOM 702 N N . TRP A 1 98 ? 22.313 12.767 -26.762 1.00 45.09 98 TRP A N 1
ATOM 703 C CA . TRP A 1 98 ? 21.016 13.290 -26.333 1.00 45.09 98 TRP A CA 1
ATOM 704 C C . TRP A 1 98 ? 21.203 14.479 -25.380 1.00 45.09 98 TRP A C 1
ATOM 706 O O . TRP A 1 98 ? 20.821 14.454 -24.216 1.00 45.09 98 TRP A O 1
ATOM 716 N N . CYS A 1 99 ? 21.785 15.566 -25.887 1.00 50.47 99 CYS A N 1
ATOM 717 C CA . CYS A 1 99 ? 21.690 16.876 -25.245 1.00 50.47 99 CYS A CA 1
ATOM 718 C C . CYS A 1 99 ? 20.351 17.533 -25.611 1.00 50.47 99 CYS A C 1
ATOM 720 O O . CYS A 1 99 ? 20.312 18.567 -26.270 1.0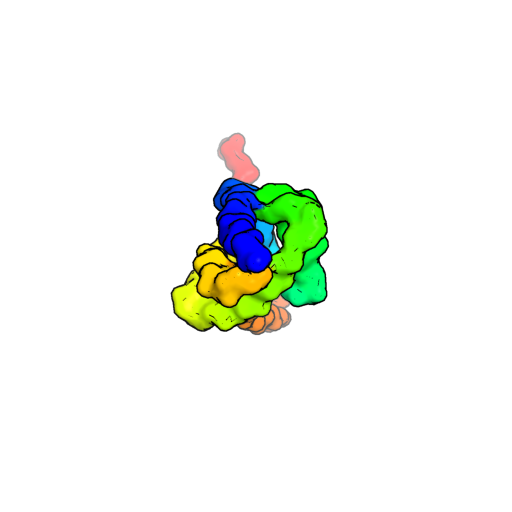0 50.47 99 CYS A O 1
ATOM 722 N N . CYS A 1 100 ? 19.236 16.949 -25.167 1.00 55.09 100 CYS A N 1
ATOM 723 C CA . CYS A 1 100 ? 17.959 17.660 -25.098 1.00 55.09 100 CYS A CA 1
ATOM 724 C C . CYS A 1 100 ? 17.698 18.106 -23.659 1.00 55.09 100 CYS A C 1
ATOM 726 O O . CYS A 1 100 ? 16.815 17.575 -23.001 1.00 55.09 100 CYS A O 1
ATOM 728 N N . CYS A 1 101 ? 18.480 19.085 -23.193 1.00 60.94 101 CYS A N 1
ATOM 729 C CA . CYS A 1 101 ? 18.058 20.073 -22.193 1.00 60.94 101 CYS A CA 1
ATOM 730 C C . CYS A 1 101 ? 19.098 21.207 -22.080 1.00 60.94 101 CYS A C 1
ATOM 732 O O . CYS A 1 101 ? 19.946 21.184 -21.196 1.00 60.94 101 CYS A O 1
ATOM 734 N N . CYS A 1 102 ? 19.023 22.208 -22.965 1.00 48.31 102 CYS A N 1
ATOM 735 C CA . CYS A 1 102 ? 19.410 23.598 -22.669 1.00 48.31 102 CYS A CA 1
ATOM 736 C C . CYS A 1 102 ? 18.843 24.534 -23.757 1.00 48.31 102 CYS A C 1
ATOM 738 O O . CYS A 1 102 ? 19.069 24.253 -24.934 1.00 48.31 102 CYS A O 1
ATOM 740 N N . PRO A 1 103 ? 18.124 25.628 -23.428 1.00 56.94 103 PRO A N 1
ATOM 741 C CA . PRO A 1 103 ? 17.884 26.690 -24.395 1.00 56.94 103 PRO A CA 1
ATOM 742 C C . PRO A 1 103 ? 19.181 27.496 -24.549 1.00 56.94 103 PRO A C 1
ATOM 744 O O . PRO A 1 103 ? 19.567 28.218 -23.631 1.00 56.94 103 PRO A O 1
ATOM 747 N N . CYS A 1 104 ? 19.841 27.352 -25.696 1.00 45.84 104 CYS A N 1
ATOM 748 C CA . CYS A 1 104 ? 20.888 28.247 -26.187 1.00 45.84 104 CYS A CA 1
ATOM 749 C C . CYS A 1 104 ? 20.591 28.576 -27.648 1.00 45.84 104 CYS A C 1
ATOM 751 O O . CYS A 1 104 ? 20.328 27.618 -28.410 1.00 45.84 104 CYS A O 1
#

pLDDT: mean 75.14, std 18.02, range [32.31, 93.94]

Sequence (104 aa):
MMTALVTTKVNALAAARTFGTAAGSPAHRRALVANPSEVLAEAGVVPSGTQVRLVEDETLTLGHHKVVDDGEELVIAIAPAVEEELDTTESPEDGICWCCCCPC

Secondary structure (DSSP, 8-state):
-----------HHHHHHHHHHHHH-HHHHHHHHHSHHHHHHHTTSS-TT--EEEEE-TTSPTT-EEEEE-SSSEEEEEPPP------------S----------

Radius of gyration: 18.93 Å; chains: 1; bounding box: 47×38×54 Å

Foldseek 3Di:
DPPDQCPFDFPVVLLLVQQVVLLVDVVSVVVCQVCVQVSCCVSVRTPRPAAEAEDEDCVDDRSDWDFDCPPPHTYIYHHDDDPPPPPVPDPDDDDDDPPPDDDD